Protein AF-A0A7C4NJZ7-F1 (afdb_monomer)

Foldseek 3Di:
DWWKWKQWPVGIDIDDDDDDPQWAKKWKWQQPPTTMIMITGDPPNPLDPDVPVLNVQLVPDDDDLVSSVVSNVVVSVVRDVCQPVDKDWDDDVRMIMITGGD

Structure (mmCIF, N/CA/C/O backbone):
data_AF-A0A7C4NJZ7-F1
#
_entry.id   AF-A0A7C4NJZ7-F1
#
loop_
_atom_site.group_PDB
_atom_site.id
_atom_site.type_symbol
_atom_site.label_atom_id
_atom_site.label_alt_id
_atom_site.label_comp_id
_atom_site.label_asym_id
_atom_site.label_entity_id
_atom_site.label_seq_id
_atom_site.pdbx_PDB_ins_code
_atom_site.Cartn_x
_atom_site.Cartn_y
_atom_site.Cartn_z
_atom_site.occupancy
_atom_site.B_iso_or_equiv
_atom_site.auth_seq_id
_atom_site.auth_comp_id
_atom_site.auth_asym_id
_atom_site.auth_atom_id
_atom_site.pdbx_PDB_model_num
ATOM 1 N N . MET A 1 1 ? 19.024 -1.300 -0.481 1.00 89.69 1 MET A N 1
ATOM 2 C CA . MET A 1 1 ? 18.316 -0.217 0.226 1.00 89.69 1 MET A CA 1
ATOM 3 C C . MET A 1 1 ? 17.149 0.223 -0.622 1.00 89.69 1 MET A C 1
ATOM 5 O O . MET A 1 1 ? 17.350 0.585 -1.779 1.00 89.69 1 MET A O 1
ATOM 9 N N . HIS A 1 2 ? 15.955 0.135 -0.060 1.00 94.31 2 HIS A N 1
ATOM 10 C CA . HIS A 1 2 ? 14.702 0.552 -0.668 1.00 94.31 2 HIS A CA 1
ATOM 11 C C . HIS A 1 2 ? 14.431 1.999 -0.309 1.00 94.31 2 HIS A C 1
ATOM 13 O O . HIS A 1 2 ? 14.789 2.452 0.777 1.00 94.31 2 HIS A O 1
ATOM 19 N N . LYS A 1 3 ? 13.798 2.721 -1.230 1.00 95.12 3 LYS A N 1
ATOM 20 C CA . LYS A 1 3 ? 13.370 4.097 -0.993 1.00 95.12 3 LYS A CA 1
ATOM 21 C C . LYS A 1 3 ? 11.958 4.071 -0.450 1.00 95.12 3 LYS A C 1
ATOM 23 O O . LYS A 1 3 ? 11.053 3.581 -1.130 1.00 95.12 3 LYS A O 1
ATOM 28 N N . CYS A 1 4 ? 11.799 4.594 0.755 1.00 96.12 4 CYS A N 1
ATOM 29 C CA . CYS A 1 4 ? 10.557 4.576 1.496 1.00 96.12 4 CYS A CA 1
ATOM 30 C C . CYS A 1 4 ? 9.961 5.972 1.619 1.00 96.12 4 CYS A C 1
ATOM 32 O O . CYS A 1 4 ? 10.671 6.961 1.822 1.00 96.12 4 CYS A O 1
ATOM 34 N N . VAL A 1 5 ? 8.639 6.029 1.548 1.00 96.62 5 VAL A N 1
ATOM 35 C CA . VAL A 1 5 ? 7.837 7.203 1.876 1.00 96.62 5 VAL A CA 1
ATOM 36 C C . VAL A 1 5 ? 6.835 6.773 2.929 1.00 96.62 5 VAL A C 1
ATOM 38 O O . VAL A 1 5 ? 6.132 5.788 2.716 1.00 96.62 5 VAL A O 1
ATOM 41 N N . SER A 1 6 ? 6.746 7.501 4.042 1.00 96.50 6 SER A N 1
ATOM 42 C CA . SER A 1 6 ? 5.598 7.371 4.939 1.00 96.50 6 SER A CA 1
ATOM 43 C C . SER A 1 6 ? 4.727 8.610 4.940 1.00 96.50 6 SER A C 1
ATOM 45 O O . SER A 1 6 ? 5.202 9.718 4.675 1.00 96.50 6 SER A O 1
ATOM 47 N N . TYR A 1 7 ? 3.441 8.403 5.205 1.00 96.12 7 TYR A N 1
ATOM 48 C CA . TYR A 1 7 ? 2.423 9.435 5.303 1.00 96.12 7 TYR A CA 1
ATOM 49 C C . TYR A 1 7 ? 1.530 9.177 6.516 1.00 96.12 7 TYR A C 1
ATOM 51 O O . TYR A 1 7 ? 0.935 8.105 6.648 1.00 96.12 7 TYR A O 1
ATOM 59 N N . SER A 1 8 ? 1.437 10.172 7.393 1.00 93.31 8 SER A N 1
ATOM 60 C CA . SER A 1 8 ? 0.575 10.171 8.577 1.00 93.31 8 SER A CA 1
ATOM 61 C C . SER A 1 8 ? -0.016 11.564 8.812 1.00 93.31 8 SER A C 1
ATOM 63 O O . SER A 1 8 ? 0.227 12.496 8.040 1.00 93.31 8 SER A O 1
ATOM 65 N N . LEU A 1 9 ? -0.755 11.741 9.912 1.00 88.62 9 LEU A N 1
ATOM 66 C CA . LEU A 1 9 ? -1.273 13.052 10.331 1.00 88.62 9 LEU A CA 1
ATOM 67 C C . LEU A 1 9 ? -0.168 14.104 10.522 1.00 88.62 9 LEU A C 1
ATOM 69 O O . LEU A 1 9 ? -0.404 15.294 10.325 1.00 88.62 9 LEU A O 1
ATOM 73 N N . SER A 1 10 ? 1.047 13.673 10.872 1.00 88.94 10 SER A N 1
ATOM 74 C CA . SER A 1 10 ? 2.213 14.556 11.027 1.00 88.94 10 SER A CA 1
ATOM 75 C C . SER A 1 10 ? 2.854 14.995 9.702 1.00 88.94 10 SER A C 1
ATOM 77 O O . SER A 1 10 ? 3.747 15.843 9.703 1.00 88.94 10 SER A O 1
ATOM 79 N N . GLY A 1 11 ? 2.389 14.455 8.570 1.00 91.56 11 GLY A N 1
ATOM 80 C CA . GLY A 1 11 ? 2.887 14.751 7.231 1.00 91.56 11 GLY A CA 1
ATOM 81 C C . GLY A 1 11 ? 3.615 13.575 6.584 1.00 91.56 11 GLY A C 1
ATOM 82 O O . GLY A 1 11 ? 3.452 12.419 6.974 1.00 91.56 11 GLY A O 1
ATOM 83 N N . SER A 1 12 ? 4.398 13.881 5.547 1.00 94.00 12 SER A N 1
ATOM 84 C CA . SER A 1 12 ? 5.175 12.893 4.797 1.00 94.00 12 SER A CA 1
ATOM 85 C C . SER A 1 12 ? 6.654 12.925 5.164 1.00 94.00 12 SER A C 1
ATOM 87 O O . SER A 1 12 ? 7.238 14.011 5.227 1.00 94.00 12 SER A O 1
ATOM 89 N N . ARG A 1 13 ? 7.294 11.760 5.262 1.00 96.00 13 ARG A N 1
ATOM 90 C CA . ARG A 1 13 ? 8.759 11.640 5.356 1.00 96.00 13 ARG A CA 1
ATOM 91 C C . ARG A 1 13 ? 9.299 10.667 4.315 1.00 96.00 13 ARG A C 1
ATOM 93 O O . ARG A 1 13 ? 8.653 9.674 4.003 1.00 96.00 13 ARG A O 1
ATOM 100 N N . ASN A 1 14 ? 10.503 10.947 3.825 1.00 96.12 14 ASN A N 1
ATOM 101 C CA . ASN A 1 14 ? 11.271 10.030 2.985 1.00 96.12 14 ASN A CA 1
ATOM 102 C C . ASN A 1 14 ? 12.408 9.430 3.813 1.00 96.12 14 ASN A C 1
ATOM 104 O O . ASN A 1 14 ? 13.038 10.149 4.592 1.00 96.12 14 ASN A O 1
ATOM 108 N N . PHE A 1 15 ? 12.677 8.143 3.639 1.00 96.25 15 PHE A N 1
ATOM 109 C CA . PHE A 1 15 ? 13.778 7.442 4.297 1.00 96.25 15 PHE A CA 1
ATOM 110 C C . PHE A 1 15 ? 14.208 6.225 3.472 1.00 96.25 15 PHE A C 1
ATOM 112 O O . PHE A 1 15 ? 13.645 5.948 2.412 1.00 96.25 15 PHE A O 1
ATOM 119 N N . GLU A 1 16 ? 15.232 5.519 3.939 1.00 96.25 16 GLU A N 1
ATOM 120 C CA . GLU A 1 16 ? 15.728 4.302 3.307 1.00 96.25 16 GLU A CA 1
ATOM 121 C C . GLU A 1 16 ? 15.715 3.156 4.310 1.00 96.25 16 GLU A C 1
ATOM 123 O O . GLU A 1 16 ? 15.963 3.360 5.499 1.00 96.25 16 GLU A O 1
ATOM 128 N N . GLU A 1 17 ? 15.429 1.955 3.822 1.00 96.06 17 GLU A N 1
ATOM 129 C CA . GLU A 1 17 ? 15.372 0.754 4.648 1.00 96.06 17 GLU A CA 1
ATOM 130 C C . GLU A 1 17 ? 15.940 -0.452 3.894 1.00 96.06 17 GLU A C 1
ATOM 132 O O . GLU A 1 17 ? 15.984 -0.490 2.658 1.00 96.06 17 GLU A O 1
ATOM 137 N N . GLU A 1 18 ? 16.463 -1.423 4.636 1.00 95.62 18 GLU A N 1
ATOM 138 C CA . GLU A 1 18 ? 17.084 -2.613 4.069 1.00 95.62 18 GLU A CA 1
ATOM 139 C C . GLU A 1 18 ? 16.095 -3.776 4.053 1.00 95.62 18 GLU A C 1
ATOM 141 O O . GLU A 1 18 ? 15.769 -4.353 5.086 1.00 95.62 18 GLU A O 1
ATOM 146 N N . TYR A 1 19 ? 15.654 -4.142 2.851 1.00 94.50 19 TYR A N 1
ATOM 147 C CA . TYR A 1 19 ? 14.872 -5.347 2.607 1.00 94.50 19 TYR A CA 1
ATOM 148 C C . TYR A 1 19 ? 15.629 -6.314 1.693 1.00 94.50 19 TYR A C 1
ATOM 150 O O . TYR A 1 19 ? 16.632 -5.957 1.066 1.00 94.50 19 TYR A O 1
ATOM 158 N N . SER A 1 20 ? 15.110 -7.543 1.581 1.00 94.00 20 SER A N 1
ATOM 159 C CA . SER A 1 20 ? 15.573 -8.511 0.583 1.00 94.00 20 SER A CA 1
ATOM 160 C C . SER A 1 20 ? 15.614 -7.884 -0.814 1.00 94.00 20 SER A C 1
ATOM 162 O O . SER A 1 20 ? 14.699 -7.166 -1.212 1.00 94.00 20 SER A O 1
ATOM 164 N N . TRP A 1 21 ? 16.642 -8.221 -1.592 1.00 92.00 21 TRP A N 1
ATOM 165 C CA . TRP A 1 21 ? 16.764 -7.808 -2.994 1.00 92.00 21 TRP A CA 1
ATOM 166 C C . TRP A 1 21 ? 15.624 -8.315 -3.882 1.00 92.00 21 TRP A C 1
ATOM 168 O O . TRP A 1 21 ? 15.335 -7.701 -4.904 1.00 92.00 21 TRP A O 1
ATOM 178 N N . SER A 1 22 ? 14.980 -9.422 -3.500 1.00 93.06 22 SER A N 1
ATOM 179 C CA . SER A 1 22 ? 13.807 -9.937 -4.210 1.00 93.06 22 SER A CA 1
ATOM 180 C C . SER A 1 22 ? 12.551 -9.102 -3.975 1.00 93.06 22 SER A C 1
ATOM 182 O O . SER A 1 22 ? 11.598 -9.247 -4.728 1.00 93.06 22 SER A O 1
ATOM 184 N N . LEU A 1 23 ? 12.521 -8.243 -2.950 1.00 94.38 23 LEU A N 1
ATOM 185 C CA . LEU A 1 23 ? 11.366 -7.405 -2.657 1.00 94.38 23 LEU A CA 1
ATOM 186 C C . LEU A 1 23 ? 11.354 -6.219 -3.618 1.00 94.38 23 LEU A C 1
ATOM 188 O O . LEU A 1 23 ? 12.243 -5.370 -3.579 1.00 94.38 23 LEU A O 1
ATOM 192 N N . ALA A 1 24 ? 10.346 -6.144 -4.472 1.00 93.38 24 ALA A N 1
ATOM 193 C CA . ALA A 1 24 ? 10.185 -5.056 -5.424 1.00 93.38 24 ALA A CA 1
ATOM 194 C C . ALA A 1 24 ? 9.406 -3.882 -4.811 1.00 93.38 24 ALA A C 1
ATOM 196 O O . ALA A 1 24 ? 9.759 -2.717 -5.015 1.00 93.38 24 ALA A O 1
ATOM 197 N N . LEU A 1 25 ? 8.373 -4.194 -4.025 1.00 94.75 25 LEU A N 1
ATOM 198 C CA . LEU A 1 25 ? 7.511 -3.221 -3.366 1.00 94.75 25 LEU A CA 1
ATOM 199 C C . LEU A 1 25 ? 7.029 -3.754 -2.015 1.00 94.75 25 LEU A C 1
ATOM 201 O O . LEU A 1 25 ? 6.632 -4.909 -1.903 1.00 94.75 25 LEU A O 1
ATOM 205 N N . TYR A 1 26 ? 7.021 -2.885 -1.014 1.00 96.31 26 TYR A N 1
ATOM 206 C CA . TYR A 1 26 ? 6.422 -3.116 0.292 1.00 96.31 26 TYR A CA 1
ATOM 207 C C . TYR A 1 26 ? 5.447 -1.991 0.613 1.00 96.31 26 TYR A C 1
ATOM 209 O O . TYR A 1 26 ? 5.763 -0.819 0.401 1.00 96.31 26 TYR A O 1
ATOM 217 N N . ILE A 1 27 ? 4.272 -2.350 1.114 1.00 97.00 27 ILE A N 1
ATOM 218 C CA . ILE A 1 27 ? 3.245 -1.424 1.580 1.00 97.00 27 ILE A CA 1
ATOM 219 C C . ILE A 1 27 ? 2.871 -1.844 2.992 1.00 97.00 27 ILE A C 1
ATOM 221 O O . ILE A 1 27 ? 2.458 -2.979 3.197 1.00 97.00 27 ILE A O 1
ATOM 225 N N . GLU A 1 28 ? 2.964 -0.931 3.945 1.00 97.69 28 GLU A N 1
ATOM 226 C CA . GLU A 1 28 ? 2.564 -1.140 5.331 1.00 97.69 28 GLU A CA 1
ATOM 227 C C . GLU A 1 28 ? 1.528 -0.101 5.739 1.00 97.69 28 GLU A C 1
ATOM 229 O O . GLU A 1 28 ? 1.623 1.075 5.390 1.00 97.69 28 GLU A O 1
ATOM 234 N N . LEU A 1 29 ? 0.527 -0.548 6.486 1.00 97.00 29 LEU A N 1
ATOM 235 C CA . LEU A 1 29 ? -0.508 0.281 7.063 1.00 97.00 29 LEU A CA 1
ATOM 236 C C . LEU A 1 29 ? -0.609 -0.033 8.543 1.00 97.00 29 LEU A C 1
ATOM 238 O O . LEU A 1 29 ? -0.959 -1.151 8.926 1.00 97.00 29 LEU A O 1
ATOM 242 N N . ASN A 1 30 ? -0.390 0.985 9.359 1.00 95.62 30 ASN A N 1
ATOM 243 C CA . ASN A 1 30 ? -0.823 1.002 10.742 1.00 95.62 30 ASN A CA 1
ATOM 244 C C . ASN A 1 30 ? -2.165 1.738 10.799 1.00 95.62 30 ASN A C 1
ATOM 246 O O . ASN A 1 30 ? -2.257 2.889 10.382 1.00 95.62 30 ASN A O 1
ATOM 250 N N . LEU A 1 31 ? -3.212 1.060 11.262 1.00 92.88 31 LEU A N 1
ATOM 251 C CA . LEU A 1 31 ? -4.594 1.550 11.333 1.00 92.88 31 LEU A CA 1
ATOM 252 C C . LEU A 1 31 ? -5.034 1.813 12.783 1.00 92.88 31 LEU A C 1
ATOM 254 O O . LEU A 1 31 ? -6.227 1.769 13.087 1.00 92.88 31 LEU A O 1
ATOM 258 N N . GLY A 1 32 ? -4.073 1.998 13.693 1.00 89.12 32 GLY A N 1
ATOM 259 C CA . GLY A 1 32 ? -4.329 2.382 15.080 1.00 89.12 32 GLY A CA 1
ATOM 260 C C . GLY A 1 32 ? -4.827 3.826 15.217 1.00 89.12 32 GLY A C 1
ATOM 261 O O . GLY A 1 32 ? -5.323 4.424 14.265 1.00 89.12 32 GLY A O 1
ATOM 262 N N . GLU A 1 33 ? -4.682 4.400 16.416 1.00 85.25 33 GLU A N 1
ATOM 263 C CA . GLU A 1 33 ? -5.078 5.796 16.682 1.00 85.25 33 GLU A CA 1
ATOM 264 C C . GLU A 1 33 ? -4.346 6.786 15.762 1.00 85.25 33 GLU A C 1
ATOM 266 O O . GLU A 1 33 ? -4.967 7.692 15.209 1.00 85.25 33 GLU A O 1
ATOM 271 N N . ASP A 1 34 ? -3.057 6.543 15.520 1.00 87.62 34 ASP A N 1
ATOM 272 C CA . ASP A 1 34 ? -2.237 7.305 14.584 1.00 87.62 34 ASP A CA 1
ATOM 273 C C . ASP A 1 34 ? -2.021 6.502 13.303 1.00 87.62 34 ASP A C 1
ATOM 275 O O . ASP A 1 34 ? -1.024 5.792 13.146 1.00 87.62 34 ASP A O 1
ATOM 279 N N . LYS A 1 35 ? -2.976 6.609 12.372 1.00 92.69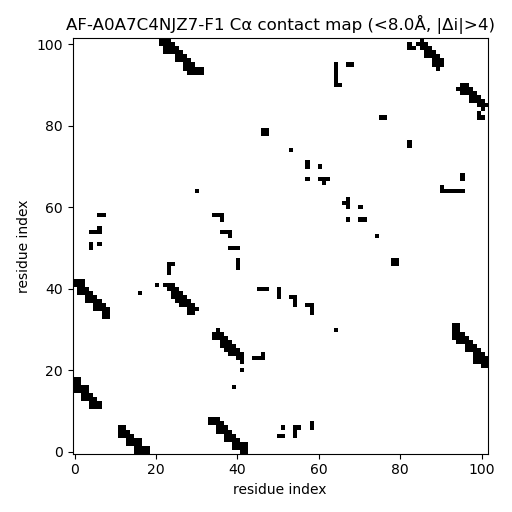 35 LYS A N 1
ATOM 280 C CA . LYS A 1 35 ? -2.854 5.961 11.064 1.00 92.69 35 LYS A CA 1
ATOM 281 C C . LYS A 1 35 ? -1.556 6.400 10.373 1.00 92.69 35 LYS A C 1
ATOM 283 O O . LYS A 1 35 ? -1.314 7.600 10.208 1.00 92.69 35 LYS A O 1
ATOM 288 N N . GLU A 1 36 ? -0.764 5.440 9.909 1.00 95.81 36 GLU A N 1
ATOM 289 C CA . GLU A 1 36 ? 0.437 5.658 9.092 1.00 95.81 36 GLU A CA 1
ATOM 290 C C . GLU A 1 36 ? 0.431 4.674 7.923 1.00 95.81 36 GLU A C 1
ATOM 292 O O . GLU A 1 36 ? 0.116 3.496 8.087 1.00 95.81 36 GLU A O 1
ATOM 297 N N . VAL A 1 37 ? 0.772 5.167 6.735 1.00 97.12 37 VAL A N 1
ATOM 298 C CA . VAL A 1 37 ? 1.003 4.340 5.549 1.00 97.12 37 VAL A CA 1
ATOM 299 C C . VAL A 1 37 ? 2.456 4.497 5.143 1.00 97.12 37 VAL A C 1
ATOM 301 O O . VAL A 1 37 ? 2.930 5.623 4.999 1.00 97.12 37 VAL A O 1
ATOM 304 N N . ILE A 1 38 ? 3.148 3.386 4.929 1.00 97.31 38 ILE A N 1
ATOM 305 C CA . ILE A 1 38 ? 4.529 3.335 4.459 1.00 97.31 38 ILE A CA 1
ATOM 306 C C . ILE A 1 38 ? 4.551 2.591 3.130 1.00 97.31 38 ILE A C 1
ATOM 308 O O . ILE A 1 38 ? 3.946 1.534 2.991 1.00 97.31 38 ILE A O 1
ATOM 312 N N . VAL A 1 39 ? 5.261 3.134 2.147 1.00 96.81 39 VAL A N 1
ATOM 313 C CA . VAL A 1 39 ? 5.533 2.468 0.873 1.00 96.81 39 VAL A CA 1
ATOM 314 C C . VAL A 1 39 ? 7.032 2.484 0.632 1.00 96.81 39 VAL A C 1
ATOM 316 O O . VAL A 1 39 ? 7.625 3.557 0.544 1.00 96.81 39 VAL A O 1
ATOM 319 N N . CYS A 1 40 ? 7.634 1.308 0.483 1.00 95.75 40 CYS A N 1
ATOM 320 C CA . CYS A 1 40 ? 9.048 1.133 0.173 1.00 95.75 40 CYS A CA 1
ATOM 321 C C . CYS A 1 40 ? 9.215 0.458 -1.184 1.00 95.75 40 CYS A C 1
ATOM 323 O O . CYS A 1 40 ? 8.693 -0.626 -1.424 1.00 95.75 40 CYS A O 1
ATOM 325 N N . SER A 1 41 ? 9.977 1.084 -2.073 1.00 94.06 41 SER A N 1
ATOM 326 C CA . SER A 1 41 ? 10.199 0.605 -3.439 1.00 94.06 41 SER A CA 1
ATOM 327 C C . SER A 1 41 ? 11.659 0.243 -3.671 1.00 94.06 41 SER A C 1
ATOM 329 O O . SER A 1 41 ? 12.577 0.909 -3.174 1.00 94.06 41 SER A O 1
ATOM 331 N N . HIS A 1 42 ? 11.886 -0.822 -4.437 1.00 93.94 42 HIS A N 1
ATOM 332 C CA . HIS A 1 42 ? 13.227 -1.188 -4.862 1.00 93.94 42 HIS A CA 1
ATOM 333 C C . HIS A 1 42 ? 13.793 -0.093 -5.785 1.00 93.94 42 HIS A C 1
ATOM 335 O O . HIS A 1 42 ? 13.108 0.342 -6.710 1.00 93.94 42 HIS A O 1
ATOM 341 N N . PRO A 1 43 ? 15.054 0.341 -5.612 1.00 87.56 43 PRO A N 1
ATOM 342 C CA . PRO A 1 43 ? 15.608 1.485 -6.346 1.00 87.56 43 PRO A CA 1
ATOM 343 C C . PRO A 1 43 ? 15.756 1.262 -7.859 1.00 87.56 43 PRO A C 1
ATOM 345 O O . PRO A 1 43 ? 15.921 2.229 -8.597 1.00 87.56 43 PRO A O 1
ATOM 348 N N . ILE A 1 44 ? 15.750 0.001 -8.305 1.00 87.62 44 ILE A N 1
ATOM 349 C CA . ILE A 1 44 ? 15.913 -0.395 -9.717 1.00 87.62 44 ILE A CA 1
ATOM 350 C C . ILE A 1 44 ? 14.583 -0.828 -10.347 1.00 87.62 44 ILE A C 1
ATOM 352 O O . ILE A 1 44 ? 14.335 -0.549 -11.517 1.00 87.62 44 ILE A O 1
ATOM 356 N N . TYR A 1 45 ? 13.731 -1.516 -9.585 1.00 82.06 45 TYR A N 1
ATOM 357 C CA . TYR A 1 45 ? 12.492 -2.093 -10.099 1.00 82.06 45 TYR A CA 1
ATOM 358 C C . TYR A 1 45 ? 11.346 -1.158 -9.746 1.00 82.06 45 TYR A C 1
ATOM 360 O O . TYR A 1 45 ? 10.661 -1.324 -8.739 1.00 82.06 45 TYR A O 1
ATOM 368 N N . THR A 1 46 ? 11.191 -0.122 -10.563 1.00 73.19 46 THR A N 1
ATOM 369 C CA . THR A 1 46 ? 10.180 0.910 -10.348 1.00 73.19 46 THR A CA 1
ATOM 370 C C . THR A 1 46 ? 8.798 0.376 -10.717 1.00 73.19 46 THR A C 1
ATOM 372 O O . THR A 1 46 ? 8.359 0.508 -11.856 1.00 73.19 46 THR A O 1
ATOM 375 N N . ILE A 1 47 ? 8.114 -0.233 -9.746 1.00 79.44 47 ILE A N 1
ATOM 376 C CA . ILE A 1 47 ? 6.706 -0.648 -9.873 1.00 79.44 47 ILE A CA 1
ATOM 377 C C . ILE A 1 47 ? 5.767 0.565 -9.800 1.00 79.44 47 ILE A C 1
ATOM 379 O O . ILE A 1 47 ? 4.713 0.576 -10.426 1.00 79.44 47 ILE A O 1
ATOM 383 N N . ILE A 1 48 ? 6.152 1.599 -9.050 1.00 84.69 48 ILE A N 1
ATOM 384 C CA . ILE A 1 48 ? 5.339 2.795 -8.822 1.00 84.69 48 ILE A CA 1
ATOM 385 C C . ILE A 1 48 ? 6.141 4.025 -9.224 1.00 84.69 48 ILE A C 1
ATOM 387 O O . ILE A 1 48 ? 7.257 4.226 -8.747 1.00 84.69 48 ILE A O 1
ATOM 391 N N . SER A 1 49 ? 5.556 4.872 -10.068 1.00 81.31 49 SER A N 1
ATOM 392 C CA . SER A 1 49 ? 6.172 6.125 -10.509 1.00 81.31 49 SER A CA 1
ATOM 393 C C . SER A 1 49 ? 6.121 7.234 -9.456 1.00 81.31 49 SER A C 1
ATOM 395 O O . SER A 1 49 ? 7.044 8.041 -9.389 1.00 81.31 49 SER A O 1
ATOM 397 N N . ASP A 1 50 ? 5.062 7.275 -8.640 1.00 88.00 50 ASP A N 1
ATOM 398 C CA . ASP A 1 50 ? 4.881 8.252 -7.561 1.00 88.00 50 ASP A CA 1
ATOM 399 C C . ASP A 1 50 ? 4.428 7.568 -6.254 1.00 88.00 50 ASP A C 1
ATOM 401 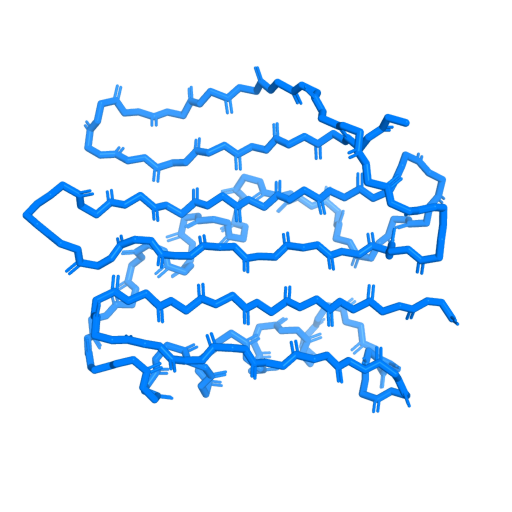O O . ASP A 1 50 ? 3.231 7.384 -6.011 1.00 88.00 50 ASP A O 1
ATOM 405 N N . PRO A 1 51 ? 5.380 7.161 -5.393 1.00 88.94 51 PRO A N 1
ATOM 406 C CA . PRO A 1 51 ? 5.062 6.572 -4.096 1.00 88.94 51 PRO A CA 1
ATOM 407 C C . PRO A 1 51 ? 4.276 7.511 -3.171 1.00 88.94 51 PRO A C 1
ATOM 409 O O . PRO A 1 51 ? 3.512 7.023 -2.341 1.00 88.94 51 PRO A O 1
ATOM 412 N N . LEU A 1 52 ? 4.434 8.838 -3.304 1.00 90.50 52 LEU A N 1
ATOM 413 C CA . LEU A 1 52 ? 3.733 9.810 -2.461 1.00 90.50 52 LEU A CA 1
ATOM 414 C C . LEU A 1 52 ? 2.245 9.901 -2.828 1.00 90.50 52 LEU A C 1
ATOM 416 O O . LEU A 1 52 ? 1.400 10.022 -1.939 1.00 90.50 52 LEU A O 1
ATOM 420 N N . ASP A 1 53 ? 1.915 9.846 -4.118 1.00 90.75 53 ASP A N 1
ATOM 421 C CA . ASP A 1 53 ? 0.520 9.740 -4.561 1.00 90.75 53 ASP A CA 1
ATOM 422 C C . ASP A 1 53 ? -0.120 8.446 -4.044 1.00 90.75 53 ASP A C 1
ATOM 424 O O . ASP A 1 53 ? -1.205 8.482 -3.458 1.00 90.75 53 ASP A O 1
ATOM 428 N N . LEU A 1 54 ? 0.594 7.317 -4.151 1.00 90.62 54 LEU A N 1
ATOM 429 C CA . LEU A 1 54 ? 0.085 6.034 -3.671 1.00 90.62 54 LEU A CA 1
ATOM 430 C C . LEU A 1 54 ? -0.217 6.060 -2.167 1.00 90.62 54 LEU A C 1
ATOM 432 O O . LEU A 1 54 ? -1.337 5.723 -1.777 1.00 90.62 54 LEU A O 1
ATOM 436 N N . VAL A 1 55 ? 0.727 6.490 -1.318 1.00 93.06 55 VAL A N 1
ATOM 437 C CA . VAL A 1 55 ? 0.482 6.552 0.139 1.00 93.06 55 VAL A CA 1
ATOM 438 C C . VAL A 1 55 ? -0.694 7.465 0.476 1.00 93.06 55 VAL A C 1
ATOM 440 O O . VAL A 1 55 ? -1.470 7.125 1.362 1.00 93.06 55 VAL A O 1
ATOM 443 N N . LYS A 1 56 ? -0.892 8.579 -0.243 1.00 91.88 56 LYS A N 1
ATOM 444 C CA . LYS A 1 56 ? -2.039 9.481 -0.030 1.00 91.88 56 LYS A CA 1
ATOM 445 C C . LYS A 1 56 ? -3.363 8.836 -0.421 1.00 91.88 56 LYS A C 1
ATOM 447 O O . LYS A 1 56 ? -4.331 8.953 0.329 1.00 91.88 56 LYS A O 1
ATOM 452 N N . ARG A 1 57 ? -3.415 8.136 -1.559 1.00 92.00 57 ARG A N 1
ATOM 453 C CA . ARG A 1 57 ? -4.615 7.402 -1.996 1.00 92.00 57 ARG A CA 1
ATOM 454 C C . ARG A 1 57 ? -4.980 6.323 -0.981 1.00 92.00 57 ARG A C 1
ATOM 456 O O . ARG A 1 57 ? -6.117 6.295 -0.522 1.00 92.00 57 ARG A O 1
ATOM 463 N N . ILE A 1 58 ? -4.008 5.527 -0.537 1.00 93.44 58 ILE A N 1
ATOM 464 C CA . ILE A 1 58 ? -4.203 4.531 0.529 1.00 93.44 58 ILE A CA 1
ATOM 465 C C . ILE A 1 58 ? -4.646 5.206 1.838 1.00 93.44 58 ILE A C 1
ATOM 467 O O . ILE A 1 58 ? -5.557 4.736 2.519 1.00 93.44 58 ILE A O 1
ATOM 471 N N . TYR A 1 59 ? -4.049 6.345 2.192 1.00 92.00 59 TYR A N 1
ATOM 472 C CA . TYR A 1 59 ? -4.417 7.083 3.398 1.00 92.00 59 TYR A CA 1
ATOM 473 C C . TYR A 1 59 ? -5.851 7.631 3.351 1.00 92.00 59 TYR A C 1
ATOM 475 O O . TYR A 1 59 ? -6.489 7.742 4.394 1.00 92.00 59 TYR A O 1
ATOM 483 N N . SER A 1 60 ? -6.386 7.926 2.167 1.00 91.31 60 SER A N 1
ATOM 484 C CA . SER A 1 60 ? -7.773 8.381 2.006 1.00 91.31 60 SER A CA 1
ATOM 485 C C . SER A 1 60 ? -8.823 7.270 2.097 1.00 91.31 60 SER A C 1
ATOM 487 O O . SER A 1 60 ? -10.007 7.570 2.207 1.00 91.31 60 SER A O 1
ATOM 489 N N . VAL A 1 61 ? -8.408 5.998 2.061 1.00 90.94 61 VAL A N 1
ATOM 490 C CA . VAL A 1 61 ? -9.322 4.867 2.260 1.00 90.94 61 VAL A CA 1
ATOM 491 C C . VAL A 1 61 ? -9.783 4.845 3.715 1.00 90.94 61 VAL A C 1
ATOM 493 O O . VAL A 1 61 ? -8.972 4.979 4.634 1.00 90.94 61 VAL A O 1
ATOM 496 N N . GLU A 1 62 ? -11.081 4.642 3.910 1.00 88.69 62 GLU A N 1
ATOM 497 C CA . GLU A 1 62 ? -11.700 4.341 5.196 1.00 88.69 62 GLU A CA 1
ATOM 498 C C . GLU A 1 62 ? -12.259 2.921 5.146 1.00 88.69 62 GLU A C 1
ATOM 500 O O . GLU A 1 62 ? -12.818 2.508 4.130 1.00 88.69 62 GLU A O 1
ATOM 505 N N . GLY A 1 63 ? -12.099 2.169 6.232 1.00 89.19 63 GLY A N 1
ATOM 506 C CA . GLY A 1 63 ? -12.591 0.800 6.303 1.00 89.19 63 GLY A CA 1
ATOM 507 C C . GLY A 1 63 ? -11.800 -0.090 7.252 1.00 89.19 63 GLY A C 1
ATOM 508 O O . GLY A 1 63 ? -10.902 0.346 7.974 1.00 89.19 63 GLY A O 1
ATOM 509 N N . SER A 1 64 ? -12.176 -1.358 7.235 1.00 91.56 64 SER A N 1
ATOM 510 C CA . SER A 1 64 ? -11.496 -2.491 7.852 1.00 91.56 64 SER A CA 1
ATOM 511 C C . SER A 1 64 ? -10.222 -2.878 7.101 1.00 91.56 64 SER A C 1
ATOM 513 O O . SER A 1 64 ? -10.015 -2.517 5.942 1.00 91.56 64 SER A O 1
ATOM 515 N N . GLU A 1 65 ? -9.379 -3.689 7.736 1.00 93.69 65 GLU A N 1
ATOM 516 C CA . GLU A 1 65 ? -8.137 -4.212 7.164 1.00 93.69 65 GLU A CA 1
ATOM 517 C C . GLU A 1 65 ? -8.347 -4.875 5.790 1.00 93.69 65 GLU A C 1
ATOM 519 O O . GLU A 1 65 ? -7.534 -4.712 4.882 1.00 93.69 65 GLU A O 1
ATOM 524 N N . LEU A 1 66 ? -9.459 -5.595 5.615 1.00 93.31 66 LEU A N 1
ATOM 525 C CA . LEU A 1 66 ? -9.796 -6.245 4.347 1.00 93.31 66 LEU A CA 1
ATOM 526 C C . LEU A 1 66 ? -10.164 -5.239 3.252 1.00 93.31 66 LEU A C 1
ATOM 528 O O . LEU A 1 66 ? -9.790 -5.439 2.099 1.00 93.31 66 LEU A O 1
ATOM 532 N N . GLU A 1 67 ? -10.864 -4.159 3.595 1.00 93.00 67 GLU A N 1
ATOM 533 C CA . GLU A 1 67 ? -11.201 -3.099 2.639 1.00 93.00 67 GLU A CA 1
ATOM 534 C C . GLU A 1 67 ? -9.937 -2.385 2.152 1.00 93.00 67 GLU A C 1
ATOM 536 O O . GLU A 1 67 ? -9.802 -2.154 0.952 1.00 93.00 67 GLU A O 1
ATOM 541 N N . TYR A 1 68 ? -8.950 -2.160 3.028 1.00 93.94 68 TYR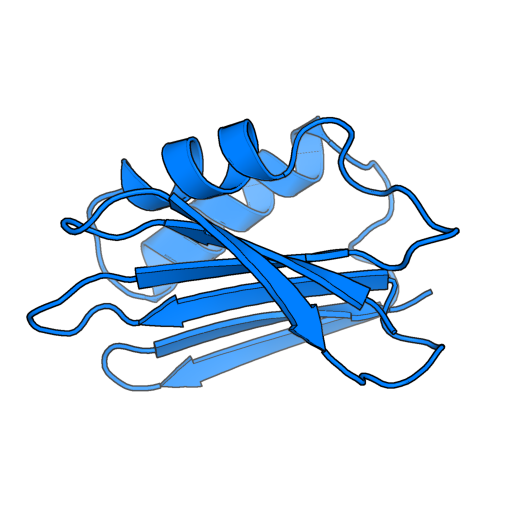 A N 1
ATOM 542 C CA . TYR A 1 68 ? -7.638 -1.665 2.597 1.00 93.94 68 TYR A CA 1
ATOM 543 C C . TYR A 1 68 ? -6.953 -2.612 1.621 1.00 93.94 68 TYR A C 1
ATOM 545 O O . TYR A 1 68 ? -6.473 -2.160 0.587 1.00 93.94 68 TYR A O 1
ATOM 553 N N . VAL A 1 69 ? -6.917 -3.915 1.909 1.00 95.31 69 VAL A N 1
ATOM 554 C CA . VAL A 1 69 ? -6.299 -4.890 0.997 1.00 95.31 69 VAL A CA 1
ATOM 555 C C . VAL A 1 69 ? -6.966 -4.858 -0.380 1.00 95.31 69 VAL A C 1
ATOM 557 O O . VAL A 1 69 ? -6.271 -4.879 -1.399 1.00 95.31 69 VAL A O 1
ATOM 560 N N . LEU A 1 70 ? -8.297 -4.770 -0.428 1.00 94.12 70 LEU A N 1
ATOM 561 C CA . LEU A 1 70 ? -9.049 -4.692 -1.681 1.00 94.12 70 LEU A CA 1
ATOM 562 C C . LEU A 1 70 ? -8.755 -3.403 -2.451 1.00 94.12 70 LEU A C 1
ATOM 564 O O . LEU A 1 70 ? -8.495 -3.464 -3.652 1.00 94.12 70 LEU A O 1
ATOM 568 N N . GLU A 1 71 ? -8.767 -2.252 -1.783 1.00 93.69 71 GLU A N 1
ATOM 569 C CA . GLU A 1 71 ? -8.471 -0.974 -2.432 1.00 93.69 71 GLU A CA 1
ATOM 570 C C . GLU A 1 71 ? -7.018 -0.905 -2.903 1.00 93.69 71 GLU A C 1
ATOM 572 O O . GLU A 1 71 ? -6.772 -0.554 -4.053 1.00 93.69 71 GLU A O 1
ATOM 577 N N . ILE A 1 72 ? -6.051 -1.340 -2.089 1.00 93.88 72 ILE A N 1
ATOM 578 C CA . ILE A 1 72 ? -4.642 -1.402 -2.503 1.00 93.88 72 ILE A CA 1
ATOM 579 C C . ILE A 1 72 ? -4.472 -2.329 -3.706 1.00 93.88 72 ILE A C 1
ATOM 581 O O . ILE A 1 72 ? -3.746 -1.988 -4.633 1.00 93.88 72 ILE A O 1
ATOM 58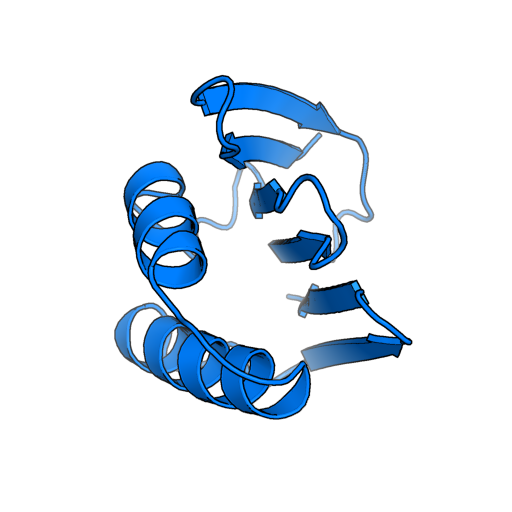5 N N . SER A 1 73 ? -5.177 -3.461 -3.745 1.00 93.31 73 SER A N 1
ATOM 586 C CA . SER A 1 73 ? -5.132 -4.369 -4.897 1.00 93.31 73 SER A CA 1
ATOM 587 C C . SER A 1 73 ? -5.612 -3.689 -6.184 1.00 93.31 73 SER A C 1
ATOM 589 O O . SER A 1 73 ? -4.976 -3.854 -7.222 1.00 93.31 73 SER A O 1
ATOM 591 N N . LYS A 1 74 ? -6.682 -2.882 -6.123 1.00 92.06 74 LYS A N 1
ATOM 592 C CA . LYS A 1 74 ? -7.154 -2.086 -7.273 1.00 92.06 74 LYS A CA 1
ATOM 593 C C . LYS A 1 74 ? -6.130 -1.030 -7.688 1.00 92.06 74 LYS A C 1
ATOM 595 O O . LYS A 1 74 ? -5.872 -0.862 -8.872 1.00 92.06 74 LYS A O 1
ATOM 600 N N . LEU A 1 75 ? -5.517 -0.347 -6.717 1.00 90.56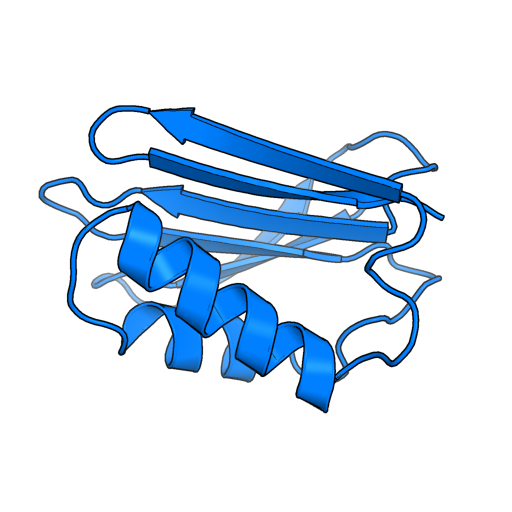 75 LEU A N 1
ATOM 601 C CA . LEU A 1 75 ? -4.456 0.627 -6.987 1.00 90.56 75 LEU A CA 1
ATOM 602 C C . LEU A 1 75 ? -3.260 -0.030 -7.683 1.00 90.56 75 LEU A C 1
ATOM 604 O O . LEU A 1 75 ? -2.705 0.538 -8.617 1.00 90.56 75 LEU A O 1
ATOM 608 N N . LEU A 1 76 ? -2.870 -1.226 -7.245 1.00 90.69 76 LEU A N 1
ATOM 609 C CA . LEU A 1 76 ? -1.780 -1.981 -7.855 1.00 90.69 76 LEU A CA 1
ATOM 610 C C . LEU A 1 76 ? -2.131 -2.457 -9.268 1.00 90.69 76 LEU A C 1
ATOM 612 O O . LEU A 1 76 ? -1.259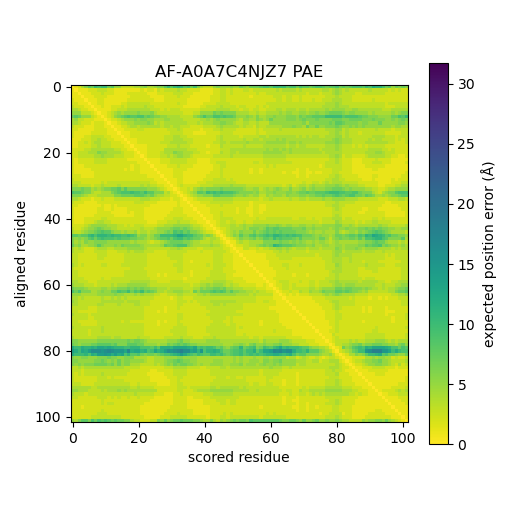 -2.422 -10.129 1.00 90.69 76 LEU A O 1
ATOM 616 N N . ASP A 1 77 ? -3.387 -2.822 -9.536 1.00 90.25 77 ASP A N 1
ATOM 617 C CA . ASP A 1 77 ? -3.847 -3.182 -10.887 1.00 90.25 77 ASP A CA 1
ATOM 618 C C . ASP A 1 77 ? -3.720 -2.043 -11.894 1.00 90.25 77 ASP A C 1
ATOM 620 O O . ASP A 1 77 ? -3.370 -2.281 -13.051 1.00 90.25 77 ASP A O 1
ATOM 624 N N . ASP A 1 78 ? -3.967 -0.810 -11.452 1.00 85.00 78 ASP A N 1
ATOM 625 C CA . ASP A 1 78 ? -3.803 0.380 -12.288 1.00 85.00 78 ASP A CA 1
ATOM 626 C C . ASP A 1 78 ? -2.320 0.681 -12.576 1.00 85.00 78 ASP A C 1
ATOM 628 O O . ASP A 1 78 ? -1.987 1.281 -13.600 1.00 85.00 78 ASP A O 1
ATOM 632 N N . LEU A 1 79 ? -1.422 0.296 -11.661 1.00 81.06 79 LEU A N 1
ATOM 633 C CA . LEU A 1 79 ? -0.002 0.658 -11.694 1.00 81.06 79 LEU A CA 1
ATOM 634 C C . LEU A 1 79 ? 0.881 -0.413 -12.344 1.00 81.06 79 LEU A C 1
ATOM 636 O O . LEU A 1 79 ? 1.912 -0.087 -12.932 1.00 81.06 79 LEU A O 1
ATOM 640 N N . THR A 1 80 ? 0.511 -1.689 -12.241 1.00 75.88 80 THR A N 1
ATOM 641 C CA . THR A 1 80 ? 1.336 -2.809 -12.699 1.00 75.88 80 THR A CA 1
ATOM 642 C C . THR A 1 80 ? 0.487 -4.025 -13.061 1.00 75.88 80 THR A C 1
ATOM 644 O O . THR A 1 80 ? -0.355 -4.487 -12.299 1.00 75.88 80 THR A O 1
ATOM 647 N N . VAL A 1 81 ? 0.741 -4.596 -14.240 1.00 67.75 81 VAL A N 1
ATOM 648 C CA . VAL A 1 81 ? -0.065 -5.702 -14.787 1.00 67.75 81 VAL A CA 1
ATOM 649 C C . VAL A 1 81 ? 0.250 -7.047 -14.105 1.00 67.75 81 VAL A C 1
ATOM 651 O O . VAL A 1 81 ? -0.570 -7.960 -14.130 1.00 67.75 81 VAL A O 1
ATOM 654 N N . ASP A 1 82 ? 1.408 -7.167 -13.446 1.00 78.56 82 ASP A N 1
ATOM 655 C CA . ASP A 1 82 ? 2.007 -8.465 -13.097 1.00 78.56 82 ASP A CA 1
ATOM 656 C C . ASP A 1 82 ? 2.363 -8.644 -11.611 1.00 78.56 82 ASP A C 1
ATOM 658 O O . ASP A 1 82 ? 2.982 -9.642 -11.241 1.00 78.56 82 ASP A O 1
ATOM 662 N N . TRP A 1 83 ? 1.955 -7.729 -10.728 1.00 86.25 83 TRP A N 1
ATOM 663 C CA . TRP A 1 83 ? 2.310 -7.794 -9.300 1.00 86.25 83 TRP A CA 1
ATOM 664 C C . TRP A 1 83 ? 1.797 -9.047 -8.573 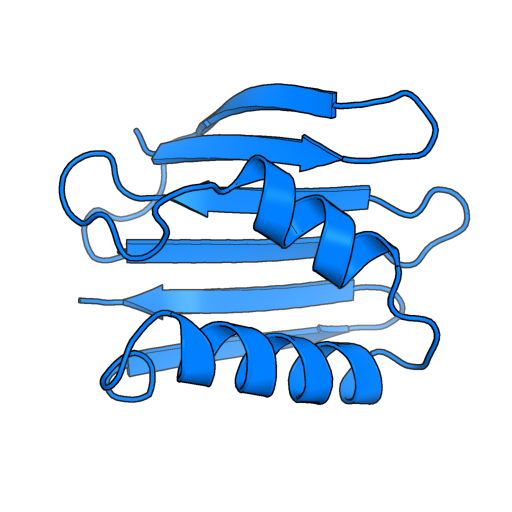1.00 86.25 83 TRP A C 1
ATOM 666 O O . TRP A 1 83 ? 2.306 -9.420 -7.522 1.00 86.25 83 TRP A O 1
ATOM 676 N N . ARG A 1 84 ? 0.802 -9.727 -9.150 1.00 87.56 84 ARG A N 1
ATOM 677 C CA . ARG A 1 84 ? 0.189 -10.939 -8.594 1.00 87.56 84 ARG A CA 1
ATOM 678 C C . ARG A 1 84 ? 1.028 -12.209 -8.752 1.00 87.56 84 ARG A C 1
ATOM 680 O O . ARG A 1 84 ? 0.582 -13.260 -8.299 1.00 87.56 84 ARG A O 1
ATOM 687 N N . LYS A 1 85 ? 2.185 -12.153 -9.422 1.00 88.69 85 LYS A N 1
ATOM 688 C CA . LYS A 1 85 ? 3.038 -13.335 -9.643 1.00 88.69 85 LYS A CA 1
ATOM 689 C C . LYS A 1 85 ? 3.578 -13.903 -8.335 1.00 88.69 85 LYS A C 1
ATOM 691 O O . LYS A 1 85 ? 3.465 -15.103 -8.111 1.00 88.69 85 LYS A O 1
ATOM 696 N N . GLU A 1 86 ? 4.115 -13.040 -7.480 1.00 92.75 86 GLU A N 1
ATOM 697 C CA . GLU A 1 86 ? 4.671 -13.426 -6.188 1.00 92.75 86 GLU A CA 1
ATOM 698 C C . GLU A 1 86 ? 4.449 -12.292 -5.184 1.00 92.75 86 GLU A C 1
ATOM 700 O O . GLU A 1 86 ? 5.065 -11.230 -5.264 1.00 92.75 86 GLU A O 1
ATOM 705 N N . PHE A 1 87 ? 3.518 -12.501 -4.253 1.00 94.88 87 PHE A N 1
ATOM 706 C CA . PHE A 1 87 ? 3.187 -11.521 -3.226 1.00 94.88 87 PHE A CA 1
ATOM 707 C C . PHE A 1 87 ? 2.799 -12.201 -1.913 1.00 94.88 87 PHE A C 1
ATOM 709 O O . PHE A 1 87 ? 2.323 -13.337 -1.890 1.00 94.88 87 PHE A O 1
ATOM 716 N N . GLU A 1 88 ? 2.969 -11.476 -0.817 1.00 97.00 88 GLU A N 1
ATOM 717 C CA . GLU A 1 88 ? 2.521 -11.861 0.516 1.00 97.00 88 GLU A CA 1
ATOM 718 C C . GLU A 1 88 ? 1.629 -10.755 1.078 1.00 97.00 88 GLU A C 1
ATOM 720 O O . GLU A 1 88 ? 1.919 -9.570 0.917 1.00 97.00 88 GLU A O 1
ATOM 725 N N . ILE A 1 89 ? 0.541 -11.145 1.745 1.00 97.56 89 ILE A N 1
ATOM 726 C CA . ILE A 1 89 ? -0.308 -10.222 2.498 1.00 97.56 89 ILE A CA 1
ATOM 727 C C . ILE A 1 89 ? -0.369 -10.697 3.940 1.00 97.56 89 ILE A C 1
ATOM 729 O O . ILE A 1 89 ? -0.801 -11.816 4.222 1.00 97.56 89 ILE A O 1
ATOM 733 N N . VAL A 1 90 ? 0.016 -9.819 4.858 1.00 97.81 90 VAL A N 1
ATOM 734 C CA . VAL A 1 90 ? -0.093 -10.043 6.297 1.00 97.81 90 VAL A CA 1
ATOM 735 C C . VAL A 1 90 ? -1.171 -9.124 6.843 1.00 97.81 90 VAL A C 1
ATOM 737 O O . VAL A 1 90 ? -1.050 -7.905 6.778 1.00 97.81 90 VAL A O 1
ATOM 740 N N . ILE A 1 91 ? -2.214 -9.716 7.423 1.00 96.94 91 ILE A N 1
ATOM 741 C CA . ILE A 1 91 ? -3.291 -8.984 8.092 1.00 96.94 91 ILE A CA 1
ATOM 742 C C . ILE A 1 91 ? -3.258 -9.319 9.577 1.00 96.94 91 ILE A C 1
ATOM 744 O O . ILE A 1 91 ? -3.294 -10.486 9.975 1.00 96.94 91 ILE A O 1
ATOM 748 N N . ARG A 1 92 ? -3.194 -8.285 10.409 1.00 95.56 92 ARG A N 1
ATOM 749 C CA . ARG A 1 92 ? -3.326 -8.361 11.865 1.00 95.56 92 ARG A CA 1
ATOM 750 C C . ARG A 1 92 ? -4.243 -7.235 12.322 1.00 95.56 92 ARG A C 1
ATOM 752 O O . ARG A 1 92 ? -4.566 -6.333 11.561 1.00 95.56 92 ARG A O 1
ATOM 759 N N . ARG A 1 93 ? -4.661 -7.281 13.584 1.00 94.25 93 ARG A N 1
ATOM 760 C CA . ARG A 1 93 ? -5.490 -6.221 14.158 1.00 94.25 93 ARG A CA 1
ATOM 761 C C . ARG A 1 93 ? -4.784 -4.866 14.011 1.00 94.25 93 ARG A C 1
ATOM 763 O O . ARG A 1 93 ? -3.691 -4.703 14.551 1.00 94.25 93 ARG A O 1
ATOM 770 N N . TYR A 1 94 ? -5.429 -3.936 13.314 1.00 94.56 94 TYR A N 1
ATOM 771 C CA . TYR A 1 94 ? -4.931 -2.602 12.970 1.00 94.56 94 TYR A CA 1
ATOM 772 C C . TYR A 1 94 ? -3.652 -2.580 12.130 1.00 94.56 94 TYR A C 1
ATOM 774 O O . TYR A 1 94 ? -2.936 -1.582 12.134 1.00 94.56 94 TYR A O 1
ATOM 782 N N . PHE A 1 95 ? -3.334 -3.664 11.429 1.00 96.06 95 PHE A N 1
ATOM 783 C CA . PHE A 1 95 ? -2.107 -3.744 10.651 1.00 96.06 95 PHE A CA 1
ATOM 784 C C . PHE A 1 95 ? -2.313 -4.530 9.364 1.00 96.06 95 PHE A C 1
ATOM 786 O O . PHE A 1 95 ? -2.804 -5.662 9.378 1.00 96.06 95 PHE A O 1
ATOM 793 N N . VAL A 1 96 ? -1.876 -3.947 8.255 1.00 98.00 96 VAL A N 1
ATOM 794 C CA . VAL A 1 96 ? -1.843 -4.602 6.948 1.00 98.00 96 VAL A CA 1
ATOM 795 C C . VAL A 1 96 ? -0.468 -4.385 6.347 1.00 98.00 96 VAL A C 1
ATOM 797 O O . VAL A 1 96 ? -0.006 -3.253 6.274 1.00 98.00 96 VAL A O 1
ATOM 800 N N . ALA A 1 97 ? 0.160 -5.456 5.878 1.00 98.00 97 ALA A N 1
ATOM 801 C CA . ALA A 1 97 ? 1.357 -5.374 5.058 1.00 98.00 97 ALA A CA 1
ATOM 802 C C . ALA A 1 97 ? 1.171 -6.161 3.761 1.00 98.00 97 ALA A C 1
ATOM 804 O O . ALA A 1 97 ? 0.585 -7.245 3.768 1.00 98.00 97 ALA A O 1
ATOM 805 N N . ILE A 1 98 ? 1.666 -5.608 2.659 1.00 97.06 98 ILE A N 1
ATOM 806 C CA . ILE A 1 98 ? 1.680 -6.229 1.336 1.00 97.06 98 ILE A CA 1
ATOM 807 C C . ILE A 1 98 ? 3.111 -6.168 0.812 1.00 97.06 98 ILE A C 1
ATOM 809 O O . ILE A 1 98 ? 3.667 -5.086 0.623 1.00 97.06 98 ILE A O 1
ATOM 813 N N . SER A 1 99 ? 3.681 -7.336 0.552 1.00 96.62 99 SER A N 1
ATOM 814 C CA . SER A 1 99 ? 5.011 -7.510 -0.027 1.00 96.62 99 SER A CA 1
ATOM 815 C C . SER A 1 99 ? 4.861 -8.047 -1.442 1.00 96.62 99 SER A C 1
ATOM 817 O O . SER A 1 99 ? 4.148 -9.024 -1.648 1.00 96.62 99 SER A O 1
ATOM 819 N N . ILE A 1 100 ? 5.529 -7.436 -2.4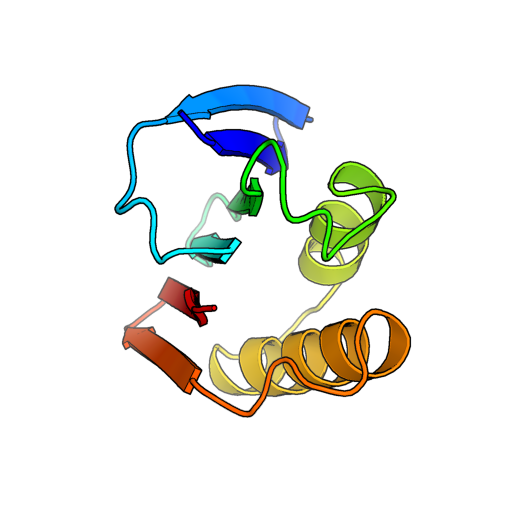14 1.00 94.81 100 ILE A N 1
ATOM 820 C CA . ILE A 1 100 ? 5.534 -7.865 -3.816 1.00 94.81 100 ILE A CA 1
ATOM 821 C C . ILE A 1 100 ? 6.972 -8.162 -4.207 1.00 94.81 100 ILE A C 1
ATOM 823 O O . ILE A 1 100 ? 7.854 -7.314 -4.033 1.00 94.81 100 ILE A O 1
ATOM 827 N N . TYR A 1 101 ? 7.194 -9.353 -4.743 1.00 92.94 101 TYR A N 1
ATOM 828 C CA . TYR A 1 101 ? 8.507 -9.858 -5.117 1.00 92.94 101 TYR A CA 1
ATOM 829 C C . TYR A 1 101 ? 8.684 -9.876 -6.644 1.00 92.94 101 TYR A C 1
ATOM 831 O O . TYR A 1 101 ? 7.721 -9.703 -7.395 1.00 92.94 101 TYR A O 1
ATOM 839 N N . LEU A 1 102 ? 9.938 -9.996 -7.087 1.00 88.00 102 LEU A N 1
ATOM 840 C CA . LEU A 1 102 ? 10.340 -10.067 -8.501 1.00 88.00 102 LEU A CA 1
ATOM 841 C C . LEU A 1 102 ? 10.115 -11.446 -9.120 1.00 88.00 102 LEU A C 1
ATOM 843 O O . LEU A 1 102 ? 10.501 -12.434 -8.462 1.00 88.00 102 LEU A O 1
#

Organism: NCBI:txid334771

pLDDT: mean 91.92, std 5.45, range [67.75, 98.0]

Sequence (102 aa):
MHKCVSYSLSGSRNFEEEYSWSLALYIELNLGEDKEVIVCSHPIYTIISDPLDLVKRIYSVEGSELEYVLEISKLLDDLTVDWRKEFEIVIRRYFVAISIYL

Secondary structure (DSSP, 8-state):
-EEEEEEETTEEEEEEE---TTEEEEEEEE-SSS-EEEEEE-SSS-S-S-HHHHHHHHHH--S-HHHH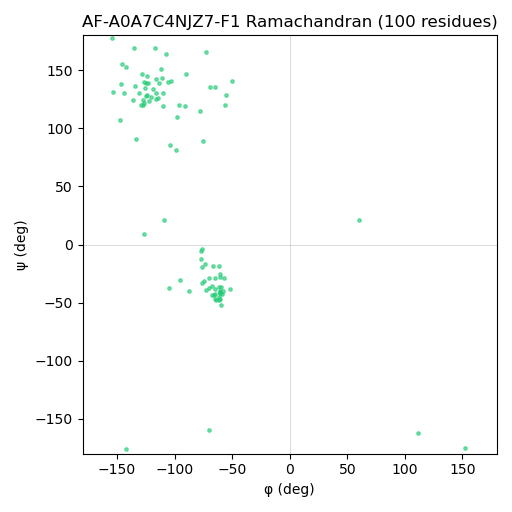HHHHHHHHHHH-S-GGGSEEEEEETTEEEEEEE-

Mean predicted aligned error: 3.25 Å

Radius of gyration: 12.5 Å; Cα contacts (8 Å, |Δi|>4): 195; chains: 1; bounding box: 31×28×32 Å

Nearest PDB structures (foldseek):
  6mrs-assembly1_A  TM=4.915E-01  e=7.802E+00  synthetic construct
  4p7u-assembly1_A  TM=3.184E-01  e=5.474E+00  Homo sapiens
  5wob-assembly1_B  TM=2.677E-01  e=5.807E+00  Homo sapiens

Solvent-accessible surface area (backbone atoms only — not comparable to full-atom values): 5754 Å² total; per-residue (Å²): 102,22,50,28,39,37,39,38,92,94,45,73,49,78,51,72,47,84,66,64,88,57,46,30,36,39,38,39,34,40,59,53,97,73,42,33,27,37,37,33,33,26,82,81,51,74,64,61,94,53,61,68,60,48,37,50,56,60,64,70,59,81,76,54,70,67,52,48,53,53,52,51,51,53,55,43,56,77,57,39,93,62,60,81,80,40,64,50,75,50,80,53,94,49,31,39,36,40,40,26,44,117